Protein AF-A0AAD9KBI6-F1 (afdb_monomer_lite)

InterPro domains:
  IPR056564 KY-like, immunoglobulin-like domain [PF23265] (4-82)

Foldseek 3Di:
DFFDKQKDKAKDDPVDDRVVQVLQWAWEDDPPDIDIHGDDQAQAKMKMWMFIDTHDDPDDTHTDDMDIDGHHDHRHCDDGHDDDPSRYFADPPVVCVVQVKAWDPDNDRDDDDPDPDDDTDIDGD

Organism: NCBI:txid53620

Radius of gyration: 16.83 Å; chains: 1; bounding box: 44×27×44 Å

Structure (mmCIF, N/CA/C/O backbone):
data_AF-A0AAD9KBI6-F1
#
_entry.id   AF-A0AAD9KBI6-F1
#
loop_
_atom_site.group_PDB
_atom_site.id
_atom_site.type_symbol
_atom_site.label_atom_id
_atom_site.label_alt_id
_atom_site.label_comp_id
_atom_site.label_asym_id
_atom_site.label_entity_id
_atom_site.label_seq_id
_atom_site.pdbx_PDB_ins_code
_atom_site.Cartn_x
_atom_site.Cartn_y
_atom_site.Cartn_z
_atom_site.occupancy
_atom_site.B_iso_or_equiv
_atom_site.auth_seq_id
_atom_site.auth_comp_id
_atom_site.auth_asym_id
_atom_site.auth_atom_id
_atom_site.pdbx_PDB_model_num
ATOM 1 N N . MET A 1 1 ? -8.450 1.829 27.515 1.00 38.94 1 MET A N 1
ATOM 2 C CA . MET A 1 1 ? -8.419 2.846 26.450 1.00 38.94 1 MET A CA 1
ATOM 3 C C . MET A 1 1 ? -7.319 2.380 25.520 1.00 38.94 1 MET A C 1
ATOM 5 O O . MET A 1 1 ? -6.166 2.486 25.904 1.00 38.94 1 MET A O 1
ATOM 9 N N . ASN A 1 2 ? -7.663 1.672 24.442 1.00 46.72 2 ASN A N 1
ATOM 10 C CA . ASN A 1 2 ? -6.649 1.219 23.488 1.00 46.72 2 ASN A CA 1
ATOM 11 C C . ASN A 1 2 ? -6.278 2.430 22.641 1.00 46.72 2 ASN A C 1
ATOM 13 O O . ASN A 1 2 ? -7.160 3.036 22.035 1.00 46.72 2 ASN A O 1
ATOM 17 N N . GLU A 1 3 ? -5.012 2.818 22.685 1.00 57.00 3 GLU A N 1
ATOM 18 C CA . GLU A 1 3 ? -4.484 3.910 21.878 1.00 57.00 3 GLU A CA 1
ATOM 19 C C . GLU A 1 3 ? -4.588 3.527 20.394 1.00 57.00 3 GLU A C 1
ATOM 21 O O . GLU A 1 3 ? -4.342 2.381 20.013 1.00 57.00 3 GLU A O 1
ATOM 26 N N . GLU A 1 4 ? -5.037 4.458 19.550 1.00 67.00 4 GLU A N 1
ATOM 27 C CA . GLU A 1 4 ? -5.229 4.186 18.126 1.00 67.00 4 GLU A CA 1
ATOM 28 C C . GLU A 1 4 ? -3.863 4.100 17.430 1.00 67.00 4 GLU A C 1
ATOM 30 O O . GLU A 1 4 ? -3.106 5.073 17.373 1.00 67.00 4 GLU A O 1
ATOM 35 N N . LEU A 1 5 ? -3.537 2.922 16.895 1.00 72.50 5 LEU A N 1
ATOM 36 C CA . LEU A 1 5 ? -2.364 2.724 16.051 1.00 72.50 5 LEU A CA 1
ATOM 37 C C . LEU A 1 5 ? -2.605 3.420 14.707 1.00 72.50 5 LEU A C 1
ATOM 39 O O . LEU A 1 5 ? -3.472 3.010 13.935 1.00 72.50 5 LEU A O 1
ATOM 43 N N . SER A 1 6 ? -1.815 4.447 14.394 1.00 77.69 6 SER A N 1
ATOM 44 C CA . SER A 1 6 ? -1.813 5.032 13.050 1.00 77.69 6 SER A CA 1
ATOM 45 C C . SER A 1 6 ? -0.622 4.506 12.263 1.00 77.69 6 SER A C 1
ATOM 47 O O . SER A 1 6 ? 0.516 4.592 12.723 1.00 77.69 6 SER A O 1
ATOM 49 N N . CYS A 1 7 ? -0.868 4.017 11.052 1.00 82.00 7 CYS A N 1
ATOM 50 C CA . CYS A 1 7 ? 0.167 3.498 10.165 1.00 82.00 7 CYS A CA 1
ATOM 51 C C . CYS A 1 7 ? 0.140 4.201 8.809 1.00 82.00 7 CYS A C 1
ATOM 53 O O . CYS A 1 7 ? -0.907 4.649 8.351 1.00 82.00 7 CYS A O 1
ATOM 55 N N . GLY A 1 8 ? 1.301 4.271 8.162 1.00 85.12 8 GLY A N 1
ATOM 56 C CA . GLY A 1 8 ? 1.460 4.825 6.823 1.00 85.12 8 GLY A CA 1
ATOM 57 C C . GLY A 1 8 ? 2.458 4.016 6.008 1.00 85.12 8 GLY A C 1
ATOM 58 O O . GLY A 1 8 ? 3.402 3.439 6.550 1.00 85.12 8 GLY A O 1
ATOM 59 N N . VAL A 1 9 ? 2.261 3.984 4.694 1.00 88.00 9 VAL A N 1
ATOM 60 C CA . VAL A 1 9 ? 3.158 3.303 3.759 1.00 88.00 9 VAL A CA 1
ATOM 61 C C . VAL A 1 9 ? 3.658 4.277 2.702 1.00 88.00 9 VAL A C 1
ATOM 63 O O . VAL A 1 9 ? 2.912 5.111 2.201 1.00 88.00 9 VAL A O 1
ATOM 66 N N . GLN A 1 10 ? 4.933 4.161 2.343 1.00 89.31 10 GLN A N 1
ATOM 67 C CA . GLN A 1 10 ? 5.509 4.879 1.212 1.00 89.31 10 GLN A CA 1
ATOM 68 C C . GLN A 1 10 ? 6.227 3.908 0.281 1.00 89.31 10 GLN A C 1
ATOM 70 O O . GLN A 1 10 ? 7.058 3.113 0.723 1.00 89.31 10 GLN A O 1
ATOM 75 N N . LEU A 1 11 ? 5.952 4.028 -1.018 1.00 91.50 11 LEU A N 1
ATOM 76 C CA . LEU A 1 11 ? 6.704 3.363 -2.075 1.00 91.50 11 LEU A CA 1
ATOM 77 C C . LEU A 1 11 ? 7.712 4.340 -2.692 1.00 91.50 11 LEU A C 1
ATOM 79 O O . LEU A 1 11 ? 7.427 5.523 -2.876 1.00 91.50 11 LEU A O 1
ATOM 83 N N . LYS A 1 12 ? 8.906 3.843 -3.006 1.00 92.38 12 LYS A N 1
ATOM 84 C CA . LYS A 1 12 ? 9.960 4.579 -3.710 1.00 92.38 12 LYS A CA 1
ATOM 85 C C . LYS A 1 12 ? 10.439 3.784 -4.909 1.00 92.38 12 LYS A C 1
ATOM 87 O O . LYS A 1 12 ? 10.573 2.567 -4.816 1.00 92.38 12 LYS A O 1
ATOM 92 N N . TYR A 1 13 ? 10.761 4.493 -5.979 1.00 91.56 13 TYR A N 1
ATOM 93 C CA . TYR A 1 13 ? 11.410 3.981 -7.177 1.00 91.56 13 TYR A CA 1
ATOM 94 C C . TYR A 1 13 ? 12.399 5.047 -7.644 1.00 91.56 13 TYR A C 1
ATOM 96 O O . TYR A 1 13 ? 12.020 6.209 -7.738 1.00 91.56 13 TYR A O 1
ATOM 104 N N . ASN A 1 14 ? 13.664 4.688 -7.863 1.00 85.31 14 ASN A N 1
ATOM 105 C CA . ASN A 1 14 ? 14.728 5.690 -8.031 1.00 85.31 14 ASN A CA 1
ATOM 106 C C . ASN A 1 14 ? 14.497 6.624 -9.224 1.00 85.31 14 ASN A C 1
ATOM 108 O O . ASN A 1 14 ? 14.810 7.807 -9.134 1.00 85.31 14 ASN A O 1
ATOM 112 N N . ASP A 1 15 ? 13.916 6.100 -10.302 1.00 84.81 15 ASP A N 1
ATOM 113 C CA . ASP A 1 15 ? 13.749 6.842 -11.552 1.00 84.81 15 ASP A CA 1
ATOM 114 C C . ASP A 1 15 ? 12.373 7.522 -11.663 1.00 84.81 15 ASP A C 1
ATOM 116 O O . ASP A 1 15 ? 12.034 8.034 -12.727 1.00 84.81 15 ASP A O 1
ATOM 120 N N . LYS A 1 16 ? 11.564 7.518 -10.589 1.00 85.06 16 LYS A N 1
ATOM 121 C CA . LYS A 1 16 ? 10.235 8.146 -10.566 1.00 85.06 16 LYS A CA 1
ATOM 122 C C . LYS A 1 16 ? 10.025 9.030 -9.336 1.00 85.06 16 LYS A C 1
ATOM 124 O O . LYS A 1 16 ? 10.391 8.644 -8.222 1.00 85.06 16 LYS A O 1
ATOM 129 N N . PRO A 1 17 ? 9.402 10.208 -9.497 1.00 87.31 17 PRO A N 1
ATOM 130 C CA . PRO A 1 17 ? 8.997 11.025 -8.365 1.00 87.31 17 PRO A CA 1
ATOM 131 C C . PRO A 1 17 ? 7.890 10.330 -7.558 1.00 87.31 17 PRO A C 1
ATOM 133 O O . PRO A 1 17 ? 7.145 9.499 -8.069 1.00 87.31 17 PRO A O 1
ATOM 136 N N . ASN A 1 18 ? 7.744 10.701 -6.281 1.00 84.75 18 ASN A N 1
ATOM 137 C CA . ASN A 1 18 ? 6.761 10.056 -5.397 1.00 84.75 18 ASN A CA 1
ATOM 138 C C . ASN A 1 18 ? 5.317 10.228 -5.880 1.00 84.75 18 ASN A C 1
ATOM 140 O O . ASN A 1 18 ? 4.519 9.329 -5.659 1.00 84.75 18 ASN A O 1
ATOM 144 N N . CYS A 1 19 ? 4.996 11.355 -6.524 1.00 82.94 19 CYS A N 1
ATOM 145 C CA . CYS A 1 19 ? 3.654 11.624 -7.040 1.00 82.94 19 CYS A CA 1
ATOM 146 C C . CYS A 1 19 ? 3.233 10.621 -8.124 1.00 82.94 19 CYS A C 1
ATOM 148 O O . CYS A 1 19 ? 2.063 10.279 -8.222 1.00 82.94 19 CYS A O 1
ATOM 150 N N . GLU A 1 20 ? 4.183 10.078 -8.893 1.00 84.62 20 GLU A N 1
ATOM 151 C CA . GLU A 1 20 ? 3.916 9.006 -9.861 1.00 84.62 20 GLU A CA 1
ATOM 152 C C . GLU A 1 20 ? 3.730 7.633 -9.201 1.00 84.62 20 GLU A C 1
ATOM 154 O O . GLU A 1 20 ? 3.327 6.683 -9.864 1.00 84.62 20 GLU A O 1
ATOM 159 N N . LEU A 1 21 ? 4.037 7.509 -7.907 1.00 85.00 21 LEU A N 1
ATOM 160 C CA . LEU A 1 21 ? 3.862 6.286 -7.121 1.00 85.00 21 LEU A CA 1
ATOM 161 C C . LEU A 1 21 ? 2.654 6.373 -6.175 1.00 85.00 21 LEU A C 1
ATOM 163 O O . LEU A 1 21 ? 2.379 5.421 -5.439 1.00 85.00 21 LEU A O 1
ATOM 167 N N . GLU A 1 22 ? 1.921 7.487 -6.184 1.00 82.44 22 GLU A N 1
ATOM 168 C CA . GLU A 1 22 ? 0.670 7.618 -5.441 1.00 82.44 22 GLU A CA 1
ATOM 169 C C . GLU A 1 22 ? -0.358 6.604 -5.966 1.00 82.44 22 GLU A C 1
ATOM 171 O O . GLU A 1 22 ? -0.531 6.415 -7.170 1.00 82.44 22 GLU A O 1
ATOM 176 N N . GLY A 1 23 ? -1.004 5.878 -5.051 1.00 83.50 23 GLY A N 1
ATOM 177 C CA . GLY A 1 23 ? -1.929 4.798 -5.406 1.00 83.50 23 GLY A CA 1
ATOM 178 C C . GLY A 1 23 ? -1.261 3.509 -5.907 1.00 83.50 23 GLY A C 1
ATOM 179 O O . GLY A 1 23 ? -1.965 2.593 -6.329 1.00 83.50 23 GLY A O 1
ATOM 180 N N . HIS A 1 24 ? 0.071 3.383 -5.850 1.00 87.19 2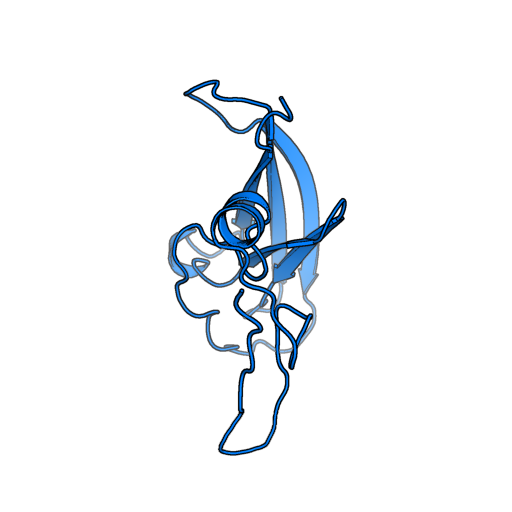4 HIS A N 1
ATOM 181 C CA . HIS A 1 24 ? 0.764 2.113 -6.120 1.00 87.19 24 HIS A CA 1
ATOM 182 C C . HIS A 1 24 ? 0.936 1.237 -4.881 1.00 87.19 24 HIS A C 1
ATOM 184 O O . HIS A 1 24 ? 1.245 0.054 -5.015 1.00 87.19 24 HIS A O 1
ATOM 190 N N . ALA A 1 25 ? 0.751 1.793 -3.688 1.00 88.94 25 ALA A N 1
ATOM 191 C CA . ALA A 1 25 ? 0.773 1.063 -2.433 1.00 88.94 25 ALA A CA 1
ATOM 192 C C . ALA A 1 25 ? -0.531 1.303 -1.684 1.00 88.94 25 ALA A C 1
ATOM 194 O O . ALA A 1 25 ? -1.073 2.404 -1.712 1.00 88.94 25 ALA A O 1
ATOM 195 N N . LEU A 1 26 ? -1.008 0.264 -1.018 1.00 87.38 26 LEU A N 1
ATOM 196 C CA . LEU A 1 26 ? -2.218 0.306 -0.229 1.00 87.38 26 LEU A CA 1
ATOM 197 C C . LEU A 1 26 ? -1.997 -0.450 1.078 1.00 87.38 26 LEU A C 1
ATOM 199 O O . LEU A 1 26 ? -1.432 -1.547 1.071 1.00 87.38 26 LEU A O 1
ATOM 203 N N . LEU A 1 27 ? -2.430 0.154 2.181 1.00 85.69 27 LEU A N 1
ATOM 204 C CA . LEU A 1 27 ? -2.313 -0.396 3.520 1.00 85.69 27 LEU A CA 1
ATOM 205 C C . LEU A 1 27 ? -3.680 -0.880 4.022 1.00 85.69 27 LEU A C 1
ATOM 207 O O . LEU A 1 27 ? -4.697 -0.212 3.855 1.00 85.69 27 LEU A O 1
ATOM 211 N N . ARG A 1 28 ? -3.692 -2.038 4.677 1.00 82.38 28 ARG A N 1
ATOM 212 C CA . ARG A 1 28 ? -4.842 -2.598 5.389 1.00 82.38 28 ARG A CA 1
ATOM 213 C C . ARG A 1 28 ? -4.405 -2.974 6.799 1.00 82.38 28 ARG A C 1
ATOM 215 O O . ARG A 1 28 ? -3.311 -3.508 6.988 1.00 82.38 28 ARG A O 1
ATOM 222 N N . ILE A 1 29 ? -5.277 -2.721 7.767 1.00 77.31 29 ILE A N 1
ATOM 223 C CA . ILE A 1 29 ? -5.174 -3.263 9.122 1.00 77.31 29 ILE A CA 1
ATOM 224 C C . ILE A 1 29 ? -6.261 -4.326 9.263 1.00 77.31 29 ILE A C 1
ATOM 226 O O . ILE A 1 29 ? -7.436 -4.038 9.042 1.00 77.31 29 ILE A O 1
ATOM 230 N N . ASP A 1 30 ? -5.871 -5.548 9.610 1.00 73.88 30 ASP A N 1
ATOM 231 C CA . ASP A 1 30 ? -6.793 -6.649 9.877 1.00 73.88 30 ASP A CA 1
ATOM 232 C C . ASP A 1 30 ? -6.505 -7.266 11.244 1.00 73.88 30 ASP A C 1
ATOM 234 O O . ASP A 1 30 ? -5.570 -8.047 11.417 1.00 73.88 30 ASP A O 1
ATOM 238 N N . GLY A 1 31 ? -7.276 -6.857 12.251 1.00 73.12 31 GLY A N 1
ATOM 239 C CA . GLY A 1 31 ? -7.040 -7.244 13.637 1.00 73.12 31 GLY A CA 1
ATOM 240 C C . GLY A 1 31 ? -5.645 -6.816 14.094 1.00 73.12 31 GLY A C 1
ATOM 241 O O . GLY A 1 31 ? -5.396 -5.633 14.309 1.00 73.12 31 GLY A O 1
ATOM 242 N N . THR A 1 32 ? -4.743 -7.787 14.245 1.00 75.00 32 THR A N 1
ATOM 243 C CA . THR A 1 32 ? -3.346 -7.582 14.661 1.00 75.00 32 THR A CA 1
ATOM 244 C C . THR A 1 32 ? -2.349 -7.546 13.500 1.00 75.00 32 THR A C 1
ATOM 246 O O . THR A 1 32 ? -1.150 -7.415 13.738 1.00 75.00 32 THR A O 1
ATOM 249 N N . GLU A 1 33 ? -2.804 -7.694 12.256 1.00 80.25 33 GLU A N 1
ATOM 250 C CA . GLU A 1 33 ? -1.940 -7.757 11.077 1.00 80.25 33 GLU A CA 1
ATOM 251 C C . GLU A 1 33 ? -1.995 -6.463 10.256 1.00 80.25 33 GLU A C 1
ATOM 253 O O . GLU A 1 33 ? -3.058 -5.898 9.998 1.00 80.25 33 GLU A O 1
ATOM 258 N N . LEU A 1 34 ? -0.823 -6.004 9.807 1.00 83.94 34 LEU A N 1
ATOM 259 C CA . LEU A 1 34 ? -0.672 -4.943 8.812 1.00 83.94 34 LEU A CA 1
ATOM 260 C C . LEU A 1 34 ? -0.361 -5.586 7.463 1.00 83.94 34 LEU A C 1
ATOM 262 O O . LEU A 1 34 ? 0.680 -6.221 7.293 1.00 83.94 34 LEU A O 1
ATOM 266 N N . ILE A 1 35 ? -1.245 -5.393 6.490 1.00 86.56 35 ILE A N 1
ATOM 267 C CA . ILE A 1 35 ? -1.113 -5.949 5.145 1.00 86.56 35 ILE A CA 1
ATOM 268 C C . ILE A 1 35 ? -0.852 -4.800 4.173 1.00 86.56 35 ILE A C 1
ATOM 270 O O . ILE A 1 35 ? -1.653 -3.877 4.050 1.00 86.56 35 ILE A O 1
ATOM 274 N N . ILE A 1 36 ? 0.272 -4.862 3.459 1.00 88.56 36 ILE A N 1
ATOM 275 C CA . ILE A 1 36 ? 0.632 -3.888 2.423 1.00 88.56 36 ILE A CA 1
ATOM 276 C C . ILE A 1 36 ? 0.532 -4.563 1.062 1.00 88.56 36 ILE A C 1
ATOM 278 O O . ILE A 1 36 ? 1.191 -5.571 0.805 1.00 88.56 36 ILE A O 1
ATOM 282 N N . ARG A 1 37 ? -0.241 -3.971 0.155 1.00 88.50 37 ARG A N 1
ATOM 283 C CA . ARG A 1 37 ? -0.313 -4.389 -1.246 1.00 88.50 37 ARG A CA 1
ATOM 284 C C . ARG A 1 37 ? 0.350 -3.354 -2.126 1.00 88.50 37 ARG A C 1
ATOM 286 O O . ARG A 1 37 ? 0.084 -2.166 -1.997 1.00 88.50 37 ARG A O 1
ATOM 293 N N . VAL A 1 38 ? 1.192 -3.819 -3.044 1.00 89.81 38 VAL A N 1
ATOM 294 C CA . VAL A 1 38 ? 1.906 -2.954 -3.986 1.00 89.81 38 VAL A CA 1
ATOM 295 C C . VAL A 1 38 ? 1.689 -3.386 -5.428 1.00 89.81 38 VAL A C 1
ATOM 297 O O . VAL A 1 38 ? 1.671 -4.576 -5.738 1.00 89.81 38 VAL A O 1
ATOM 300 N N . ARG A 1 39 ? 1.539 -2.404 -6.315 1.00 90.25 39 ARG A N 1
ATOM 301 C CA . ARG A 1 39 ? 1.480 -2.560 -7.769 1.00 90.25 39 ARG A CA 1
ATOM 302 C C . ARG A 1 39 ? 2.764 -2.000 -8.370 1.00 90.25 39 ARG A C 1
ATOM 304 O O . ARG A 1 39 ? 3.002 -0.796 -8.338 1.00 90.25 39 ARG A O 1
ATOM 311 N N . LEU A 1 40 ? 3.599 -2.886 -8.904 1.00 90.38 40 LEU A N 1
ATOM 312 C CA . LEU A 1 40 ? 4.909 -2.545 -9.462 1.00 90.38 40 LEU A CA 1
ATOM 313 C C . LEU A 1 40 ? 4.771 -2.428 -10.978 1.00 90.38 40 LEU A C 1
ATOM 315 O O . LEU A 1 40 ? 4.559 -3.436 -11.647 1.00 90.38 40 LEU A O 1
ATOM 319 N N . ALA A 1 41 ? 4.819 -1.203 -11.496 1.00 85.94 41 ALA A N 1
ATOM 320 C CA . ALA A 1 41 ? 4.594 -0.971 -12.917 1.00 85.94 41 ALA A CA 1
ATOM 321 C C . ALA A 1 41 ? 5.817 -1.338 -13.769 1.00 85.94 41 ALA A C 1
ATOM 323 O O . ALA A 1 41 ? 5.722 -2.014 -14.789 1.00 85.94 41 ALA A O 1
ATOM 324 N N . ASP A 1 42 ? 7.002 -0.944 -13.327 1.00 87.88 42 ASP A N 1
ATOM 325 C CA . ASP A 1 42 ? 8.220 -1.075 -14.111 1.00 87.88 42 ASP A CA 1
ATOM 326 C C . ASP A 1 42 ? 9.106 -2.192 -13.578 1.00 87.88 42 ASP A C 1
ATOM 328 O O . ASP A 1 42 ? 9.083 -2.584 -12.408 1.00 87.88 42 ASP A O 1
ATOM 332 N N . ARG A 1 43 ? 9.952 -2.716 -14.458 1.00 90.69 43 ARG A N 1
ATOM 333 C CA . ARG A 1 43 ? 11.085 -3.534 -14.039 1.00 90.69 43 ARG A CA 1
ATOM 334 C C . ARG A 1 43 ? 12.086 -2.649 -13.304 1.00 90.69 43 ARG A C 1
ATOM 336 O O . ARG A 1 43 ? 12.521 -1.646 -13.852 1.00 90.69 43 ARG A O 1
ATOM 343 N N . GLY A 1 44 ? 12.535 -3.079 -12.131 1.00 91.31 44 GLY A N 1
ATOM 344 C CA . GLY A 1 44 ? 13.570 -2.365 -11.394 1.00 91.31 44 GLY A CA 1
ATOM 345 C C . GLY A 1 44 ? 13.524 -2.623 -9.896 1.00 91.31 44 GLY A C 1
ATOM 346 O O . GLY A 1 44 ? 13.120 -3.696 -9.443 1.00 91.31 44 GLY A O 1
ATOM 347 N N . GLN A 1 45 ? 13.996 -1.645 -9.125 1.00 93.56 45 GLN A N 1
ATOM 348 C CA . GLN A 1 45 ? 14.088 -1.736 -7.672 1.00 93.56 45 GLN A CA 1
ATOM 349 C C . GLN A 1 45 ? 13.143 -0.746 -7.005 1.00 93.56 45 GLN A C 1
ATOM 351 O O . GLN A 1 45 ? 13.220 0.454 -7.255 1.00 93.56 45 GLN A O 1
ATOM 356 N N . TYR A 1 46 ? 12.299 -1.258 -6.118 1.00 94.44 46 TYR A N 1
ATOM 357 C CA . TYR A 1 46 ? 11.398 -0.457 -5.302 1.00 94.44 46 TYR A CA 1
ATOM 358 C C . TYR A 1 46 ? 11.783 -0.567 -3.834 1.00 94.44 46 TYR A C 1
ATOM 360 O O . TYR A 1 46 ? 12.246 -1.619 -3.398 1.00 94.44 46 TYR A O 1
ATOM 368 N N . ALA A 1 47 ? 11.540 0.481 -3.054 1.00 94.69 47 ALA A N 1
ATOM 369 C CA . ALA A 1 47 ? 11.611 0.401 -1.600 1.00 94.69 47 ALA A CA 1
ATOM 370 C C . ALA A 1 47 ? 10.240 0.680 -0.979 1.00 94.69 47 ALA A C 1
ATOM 372 O O . ALA A 1 47 ? 9.636 1.714 -1.262 1.00 94.69 47 ALA A O 1
ATOM 373 N N . ILE A 1 48 ? 9.770 -0.230 -0.125 1.00 93.94 48 ILE A N 1
ATOM 374 C CA . ILE A 1 48 ? 8.627 -0.000 0.764 1.00 93.94 48 ILE A CA 1
ATOM 375 C C . ILE A 1 48 ? 9.161 0.521 2.088 1.00 93.94 48 ILE A C 1
ATOM 377 O O . ILE A 1 48 ? 10.121 -0.033 2.625 1.00 93.94 48 ILE A O 1
ATOM 381 N N . LYS A 1 49 ? 8.506 1.546 2.625 1.00 92.94 49 LYS A N 1
ATOM 382 C CA . LYS A 1 49 ? 8.742 2.070 3.968 1.00 92.94 49 LYS A CA 1
ATOM 383 C C . LYS A 1 49 ? 7.436 2.028 4.749 1.00 92.94 49 LYS A C 1
ATOM 385 O O . LYS A 1 49 ? 6.462 2.649 4.323 1.00 92.94 49 LYS A O 1
ATOM 390 N N . LEU A 1 50 ? 7.423 1.294 5.856 1.00 91.12 50 LEU A N 1
ATOM 391 C CA . LEU A 1 50 ? 6.314 1.271 6.804 1.00 91.12 50 LEU A CA 1
ATOM 392 C C . LEU A 1 50 ? 6.619 2.239 7.938 1.00 91.12 50 LEU A C 1
ATOM 394 O O . LEU A 1 50 ? 7.713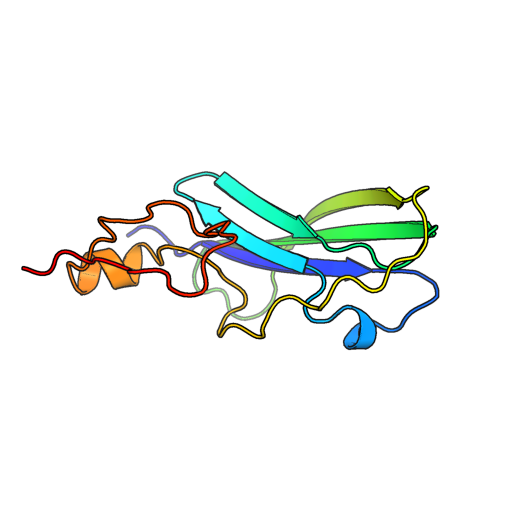 2.227 8.512 1.00 91.12 50 LEU A O 1
ATOM 398 N N . TYR A 1 51 ? 5.625 3.044 8.270 1.00 89.88 51 TYR A N 1
ATOM 399 C CA . TYR A 1 51 ? 5.667 3.954 9.391 1.00 89.88 51 TYR A CA 1
ATOM 400 C C . TYR A 1 51 ? 4.498 3.683 10.333 1.00 89.88 51 TYR A C 1
ATOM 402 O O . TYR A 1 51 ? 3.408 3.348 9.870 1.00 89.88 51 TYR A O 1
ATOM 410 N N . ALA A 1 52 ? 4.706 3.844 11.636 1.00 88.00 52 ALA A N 1
ATOM 411 C CA . ALA A 1 52 ? 3.650 3.716 12.632 1.00 88.00 52 ALA A CA 1
ATOM 412 C C . ALA A 1 52 ? 3.841 4.706 13.782 1.00 88.00 52 ALA A C 1
ATOM 414 O O . ALA A 1 52 ? 4.946 5.190 14.023 1.00 88.00 52 ALA A O 1
ATOM 415 N N . LYS A 1 53 ? 2.752 5.002 14.486 1.00 85.19 53 LYS A N 1
ATOM 416 C CA . LYS A 1 53 ? 2.758 5.679 15.783 1.00 85.19 53 LYS A CA 1
ATOM 417 C C . LYS A 1 53 ? 1.666 5.097 16.669 1.00 85.19 53 LYS A C 1
ATOM 419 O O . LYS A 1 53 ? 0.619 4.685 16.167 1.00 85.19 53 LYS A O 1
ATOM 424 N N . GLU A 1 54 ? 1.903 5.151 17.967 1.00 78.06 54 GLU A N 1
ATOM 425 C CA . GLU A 1 54 ? 0.912 4.854 18.993 1.00 78.06 54 GLU A CA 1
ATOM 426 C C . GLU A 1 54 ? 0.455 6.171 19.644 1.00 78.06 54 GLU A C 1
ATOM 428 O O . GLU A 1 54 ? 1.273 7.054 19.924 1.00 78.06 54 GLU A O 1
ATOM 433 N N . GLY A 1 55 ? -0.859 6.333 19.814 1.00 72.69 55 GLY A N 1
ATOM 434 C CA . GLY A 1 55 ? -1.457 7.475 20.506 1.00 72.69 55 GLY A CA 1
ATOM 435 C C . GLY A 1 55 ? -1.545 8.787 19.708 1.00 72.69 55 GLY A C 1
ATOM 436 O O . GLY A 1 55 ? -1.205 8.894 18.525 1.00 72.69 55 GLY A O 1
ATOM 437 N N . GLU A 1 56 ? -2.030 9.832 20.385 1.00 62.12 56 GLU A N 1
ATOM 438 C CA . GLU A 1 56 ? -2.350 11.140 19.790 1.00 62.12 56 GLU A CA 1
ATOM 439 C C . GLU A 1 56 ? -1.137 12.058 19.581 1.00 62.12 56 GLU A C 1
ATOM 441 O O . GLU A 1 56 ? -1.312 13.252 19.361 1.00 62.12 56 GLU A O 1
ATOM 446 N N . ASN A 1 57 ? 0.101 11.553 19.632 1.00 57.25 57 ASN A N 1
ATOM 447 C CA . ASN A 1 57 ? 1.269 12.427 19.550 1.00 57.25 57 ASN A CA 1
ATOM 448 C C . ASN A 1 57 ? 1.313 13.124 18.168 1.00 57.25 57 ASN A C 1
ATOM 450 O O . ASN A 1 57 ? 1.466 12.455 17.132 1.00 57.25 57 ASN A O 1
ATOM 454 N N . PRO A 1 58 ? 1.129 14.456 18.103 1.00 54.62 58 PRO A N 1
ATOM 455 C CA . PRO A 1 58 ? 1.032 15.160 16.840 1.00 54.62 58 PRO A CA 1
ATOM 456 C C . PRO A 1 58 ? 2.448 15.495 16.374 1.00 54.62 58 PRO A C 1
ATOM 458 O O . PRO A 1 58 ? 3.077 16.419 16.881 1.00 54.62 58 PRO A O 1
ATOM 461 N N . GLY A 1 59 ? 2.978 14.753 15.398 1.00 59.38 59 GLY A N 1
ATOM 462 C CA . GLY A 1 59 ? 4.153 15.262 14.687 1.00 59.38 59 GLY A CA 1
ATOM 463 C C . GLY A 1 59 ? 4.903 14.311 13.768 1.00 59.38 59 GLY A C 1
ATOM 464 O O . GLY A 1 59 ? 5.429 14.773 12.757 1.00 59.38 59 GLY A O 1
ATOM 465 N N . ARG A 1 60 ? 4.987 13.007 14.063 1.00 69.06 60 ARG A N 1
ATOM 466 C CA . ARG A 1 60 ? 5.777 12.099 13.216 1.00 69.06 60 ARG A CA 1
ATOM 467 C C . ARG A 1 60 ? 5.378 10.638 13.378 1.00 69.06 60 ARG A C 1
ATOM 469 O O . ARG A 1 60 ? 5.219 10.174 14.498 1.00 69.06 60 ARG A O 1
ATOM 476 N N . LEU A 1 61 ? 5.252 9.927 12.258 1.00 80.31 61 LEU A N 1
ATOM 477 C CA . LEU A 1 61 ? 5.255 8.465 12.258 1.00 80.31 61 LEU A CA 1
ATOM 478 C C . LEU A 1 61 ? 6.711 7.984 12.323 1.00 80.31 61 LEU A C 1
ATOM 480 O O . LEU A 1 61 ? 7.560 8.489 11.578 1.00 80.31 61 LEU A O 1
ATOM 484 N N . ASP A 1 62 ? 7.002 7.011 13.179 1.00 87.31 62 ASP A N 1
ATOM 485 C CA . ASP A 1 62 ? 8.324 6.399 13.257 1.00 87.31 62 ASP A CA 1
ATOM 486 C C . ASP A 1 62 ? 8.495 5.352 12.162 1.00 87.31 62 ASP A C 1
ATOM 488 O O . ASP A 1 62 ? 7.554 4.652 11.792 1.00 87.31 62 ASP A O 1
ATOM 492 N N . ASN A 1 63 ? 9.702 5.262 11.599 1.00 89.75 63 ASN A N 1
ATOM 493 C CA . ASN A 1 63 ? 10.010 4.246 10.599 1.00 89.75 63 ASN A CA 1
ATOM 494 C C . ASN A 1 63 ? 10.115 2.882 11.285 1.00 89.75 63 ASN A C 1
ATOM 496 O O . ASN A 1 63 ? 11.028 2.655 12.073 1.00 89.75 63 ASN A O 1
ATOM 500 N N . VAL A 1 64 ? 9.183 1.990 10.965 1.00 91.25 64 VAL A N 1
ATOM 501 C CA . VAL A 1 64 ? 9.093 0.658 11.570 1.00 91.25 64 VAL A CA 1
ATOM 502 C C . VAL A 1 64 ? 9.977 -0.323 10.818 1.00 91.25 64 VAL A C 1
ATOM 504 O O . VAL A 1 64 ? 10.766 -1.051 11.415 1.00 91.25 64 VAL A O 1
ATOM 507 N N . CYS A 1 65 ? 9.849 -0.360 9.492 1.00 91.94 65 CYS A N 1
ATOM 508 C CA . CYS A 1 65 ? 10.627 -1.262 8.656 1.00 91.94 65 CYS A CA 1
ATOM 509 C C . CYS A 1 65 ? 10.715 -0.765 7.212 1.00 91.94 65 CYS A C 1
ATOM 511 O O . CYS A 1 65 ? 9.874 0.002 6.735 1.00 91.94 65 CYS A O 1
ATOM 513 N N . ASN A 1 66 ? 11.750 -1.230 6.509 1.00 94.12 66 ASN A N 1
ATOM 514 C CA . ASN A 1 66 ? 11.956 -0.956 5.093 1.00 94.12 66 ASN A CA 1
ATOM 515 C C . ASN A 1 66 ? 12.262 -2.259 4.351 1.00 94.12 66 ASN A C 1
ATOM 517 O O . ASN A 1 66 ? 13.087 -3.050 4.808 1.00 94.12 66 ASN A O 1
ATOM 521 N N . TYR A 1 67 ? 11.654 -2.445 3.184 1.00 94.94 67 TYR A N 1
ATOM 522 C CA . TYR A 1 67 ? 11.899 -3.592 2.311 1.00 94.94 67 TYR A CA 1
ATOM 523 C C . TYR A 1 67 ? 12.384 -3.126 0.944 1.00 94.94 67 TYR A C 1
ATOM 525 O O . TYR A 1 67 ? 11.853 -2.162 0.396 1.00 94.94 67 TYR A O 1
ATOM 533 N N . LEU A 1 68 ? 13.359 -3.838 0.375 1.00 95.56 68 LEU A N 1
ATOM 534 C CA . LEU A 1 68 ? 13.785 -3.669 -1.013 1.00 95.56 68 LEU A CA 1
ATOM 535 C C . LEU A 1 68 ? 13.131 -4.751 -1.873 1.00 95.56 68 LEU A C 1
ATOM 537 O O . LEU A 1 68 ? 13.347 -5.942 -1.654 1.00 95.56 68 LEU A O 1
ATOM 541 N N . ILE A 1 69 ? 12.385 -4.337 -2.888 1.00 94.31 69 ILE A N 1
ATOM 542 C CA . ILE A 1 69 ? 11.770 -5.223 -3.869 1.00 94.31 69 ILE A CA 1
ATOM 543 C C . ILE A 1 69 ? 12.563 -5.144 -5.166 1.00 94.31 69 ILE A C 1
ATOM 545 O O . ILE A 1 69 ? 12.833 -4.059 -5.678 1.00 94.31 69 ILE A O 1
ATOM 549 N N . ARG A 1 70 ? 12.901 -6.304 -5.730 1.00 94.19 70 ARG A N 1
ATOM 550 C CA . ARG A 1 70 ? 13.507 -6.423 -7.060 1.00 94.19 70 ARG A CA 1
ATOM 551 C C . ARG A 1 70 ? 12.470 -6.997 -8.018 1.00 94.19 70 ARG A C 1
ATOM 553 O O . ARG A 1 70 ? 12.237 -8.202 -8.026 1.00 94.19 70 ARG A O 1
ATOM 560 N N . HIS A 1 71 ? 11.840 -6.134 -8.805 1.00 92.50 71 HIS A N 1
ATOM 561 C CA . HIS A 1 71 ? 10.866 -6.533 -9.812 1.00 92.50 71 HIS A CA 1
ATOM 562 C C . HIS A 1 71 ? 11.582 -6.856 -11.128 1.00 92.50 71 HIS A C 1
ATOM 564 O O . HIS A 1 71 ? 12.185 -5.979 -11.746 1.00 92.50 71 HIS A O 1
ATOM 570 N N . ALA A 1 72 ? 11.536 -8.124 -11.539 1.00 91.25 72 ALA A N 1
ATOM 571 C CA . ALA A 1 72 ? 12.141 -8.617 -12.781 1.00 91.25 72 ALA A CA 1
ATOM 572 C C . ALA A 1 72 ? 11.111 -8.932 -13.884 1.00 91.25 72 ALA A C 1
ATOM 574 O O . ALA A 1 72 ? 11.504 -9.356 -14.970 1.00 91.25 72 ALA A O 1
ATOM 575 N N . GLY A 1 73 ? 9.817 -8.750 -13.602 1.00 84.81 73 GLY A N 1
ATOM 576 C CA . GLY A 1 73 ? 8.731 -8.998 -14.546 1.00 84.81 73 GLY A CA 1
ATOM 577 C C . GLY A 1 73 ? 8.677 -7.974 -15.685 1.00 84.81 73 GLY A C 1
ATOM 578 O O . GLY A 1 73 ? 9.420 -6.985 -15.670 1.00 84.81 73 GLY A O 1
ATOM 579 N N . PRO A 1 74 ? 7.807 -8.202 -16.685 1.00 81.31 74 PRO A N 1
ATOM 580 C CA . PRO A 1 74 ? 7.575 -7.226 -17.741 1.00 81.31 74 PRO A CA 1
ATOM 581 C C . PRO A 1 74 ? 7.061 -5.917 -17.139 1.00 81.31 74 PRO A C 1
ATOM 583 O O . PRO A 1 74 ? 6.305 -5.934 -16.167 1.00 81.31 74 PRO A O 1
ATOM 586 N N . ALA A 1 75 ? 7.460 -4.791 -17.732 1.00 75.69 75 ALA A N 1
ATOM 587 C CA . ALA A 1 75 ? 6.824 -3.526 -17.414 1.00 75.69 75 ALA A CA 1
ATOM 588 C C . ALA A 1 75 ? 5.363 -3.606 -17.875 1.00 75.69 75 ALA A C 1
ATOM 590 O O . ALA A 1 75 ? 5.082 -3.825 -19.054 1.00 75.69 75 ALA A O 1
ATOM 591 N N . ALA A 1 76 ? 4.447 -3.479 -16.931 1.00 74.19 76 ALA A N 1
ATOM 592 C CA . ALA A 1 76 ? 3.022 -3.374 -17.173 1.00 74.19 76 ALA A CA 1
ATOM 593 C C . ALA A 1 76 ? 2.564 -2.098 -16.483 1.00 74.19 76 ALA A C 1
ATOM 595 O O . ALA A 1 76 ? 3.111 -1.731 -15.457 1.00 74.19 76 ALA A O 1
ATOM 596 N N . VAL A 1 77 ? 1.556 -1.407 -16.998 1.00 67.56 77 VAL A N 1
ATOM 597 C CA . VAL A 1 77 ? 0.926 -0.325 -16.234 1.00 67.56 77 VAL A CA 1
ATOM 598 C C . VAL A 1 77 ? -0.278 -0.952 -15.539 1.00 67.56 77 VAL A C 1
ATOM 600 O O . VAL A 1 77 ? -1.374 -0.908 -16.102 1.00 67.56 77 VAL A O 1
ATOM 603 N N . PRO A 1 78 ? -0.119 -1.637 -14.382 1.00 68.69 78 PRO A N 1
ATOM 604 C CA . PRO A 1 78 ? -1.289 -2.000 -13.613 1.00 68.69 78 PRO A CA 1
ATOM 605 C C . PRO A 1 78 ? -2.009 -0.688 -13.285 1.00 68.69 78 PRO A C 1
ATOM 607 O O . PRO A 1 78 ? -1.341 0.297 -12.960 1.00 68.69 78 PRO A O 1
ATOM 610 N N . PRO A 1 79 ? -3.346 -0.639 -13.386 1.00 75.00 79 PRO A N 1
ATOM 611 C CA . PRO A 1 79 ? -4.070 0.556 -12.984 1.00 75.00 79 PRO A CA 1
ATOM 612 C C . PRO A 1 79 ? -3.697 0.903 -11.540 1.00 75.00 79 PRO A C 1
ATOM 614 O O . PRO A 1 79 ? -3.391 0.007 -10.748 1.00 75.00 79 PRO A O 1
ATOM 617 N N . ASN A 1 80 ? -3.733 2.177 -11.169 1.00 81.38 80 ASN A N 1
ATOM 618 C CA . ASN A 1 80 ? -3.519 2.560 -9.775 1.00 81.38 80 ASN A CA 1
ATOM 619 C C . ASN A 1 80 ? -4.639 1.971 -8.908 1.00 81.38 80 ASN A C 1
ATOM 621 O O . ASN A 1 80 ? -5.731 1.648 -9.395 1.00 81.38 80 ASN A O 1
ATOM 625 N N . PHE A 1 81 ? -4.372 1.772 -7.620 1.00 84.38 81 PHE A N 1
ATOM 626 C CA . PHE A 1 81 ? -5.472 1.605 -6.680 1.00 84.38 81 PHE A CA 1
ATOM 627 C C . PHE A 1 81 ? -6.323 2.888 -6.693 1.00 84.38 81 PHE A C 1
ATOM 629 O O . PHE A 1 81 ? -5.773 3.977 -6.884 1.00 84.38 81 PHE A O 1
ATOM 636 N N . PRO A 1 82 ? -7.655 2.781 -6.547 1.00 79.62 82 PRO A N 1
ATOM 637 C CA . PRO A 1 82 ? -8.494 3.963 -6.416 1.00 79.62 82 PRO A CA 1
ATOM 638 C C . PRO A 1 82 ? -8.057 4.770 -5.192 1.00 79.62 82 PRO A C 1
ATOM 640 O O . PRO A 1 82 ? -7.637 4.198 -4.186 1.00 79.62 82 PRO A O 1
ATOM 643 N N . THR A 1 83 ? -8.176 6.093 -5.268 1.00 76.38 83 THR A N 1
ATOM 644 C CA . THR A 1 83 ? -7.973 6.954 -4.102 1.00 76.38 83 THR A CA 1
ATOM 645 C C . THR A 1 83 ? -9.046 6.639 -3.067 1.00 76.38 83 THR A C 1
ATOM 647 O O . THR A 1 83 ? -10.240 6.696 -3.366 1.00 76.38 83 THR A O 1
ATOM 650 N N . ILE A 1 84 ? -8.622 6.295 -1.856 1.00 73.19 84 ILE A N 1
ATOM 651 C CA . ILE A 1 84 ? -9.502 6.000 -0.726 1.00 73.19 84 ILE A CA 1
ATOM 652 C C . ILE A 1 84 ? -9.144 6.992 0.376 1.00 73.19 84 ILE A C 1
ATOM 654 O O . ILE A 1 84 ? -7.969 7.268 0.607 1.00 73.19 84 ILE A O 1
ATOM 658 N N . HIS A 1 85 ? -10.149 7.558 1.040 1.00 63.22 85 HIS A N 1
ATOM 659 C CA . HIS A 1 85 ? -9.902 8.438 2.178 1.00 63.22 85 HIS A CA 1
ATOM 660 C C . HIS A 1 85 ? -9.137 7.680 3.277 1.00 63.22 85 HIS A C 1
ATOM 662 O O . HIS A 1 85 ? -9.474 6.542 3.593 1.00 63.22 85 HIS A O 1
ATOM 668 N N . ASP A 1 86 ? -8.110 8.322 3.835 1.00 63.62 86 ASP A N 1
ATOM 669 C CA . ASP A 1 86 ? -7.200 7.788 4.861 1.00 63.62 86 ASP A CA 1
ATOM 670 C C . ASP A 1 86 ? -6.318 6.594 4.432 1.00 63.62 86 ASP A C 1
ATOM 672 O O . ASP A 1 86 ? -5.706 5.964 5.293 1.00 63.62 86 ASP A O 1
ATOM 676 N N . ASP A 1 87 ? -6.227 6.277 3.131 1.00 62.81 87 ASP A N 1
ATOM 677 C CA . ASP A 1 87 ? -5.362 5.224 2.555 1.00 62.81 87 ASP A CA 1
ATOM 678 C C . ASP A 1 87 ? -5.531 3.812 3.167 1.00 62.81 87 ASP A C 1
ATOM 680 O O . ASP A 1 87 ? -4.671 2.940 2.994 1.00 62.81 87 ASP A O 1
ATOM 684 N N . GLN A 1 88 ? -6.644 3.564 3.868 1.00 65.75 88 GLN A N 1
ATOM 685 C CA . GLN A 1 88 ? -6.945 2.297 4.536 1.00 65.75 88 GLN A CA 1
ATOM 686 C C . GLN A 1 88 ? -8.103 1.565 3.855 1.00 65.75 88 GLN A C 1
ATOM 688 O O . GLN A 1 88 ? -9.196 2.112 3.698 1.00 65.75 88 GLN A O 1
ATOM 693 N N . LEU A 1 89 ? -7.885 0.295 3.500 1.00 75.88 89 LEU A N 1
ATOM 694 C CA . LEU A 1 89 ? -8.967 -0.620 3.128 1.00 75.88 89 LEU A CA 1
ATOM 695 C C . LEU A 1 89 ? -9.442 -1.455 4.317 1.00 75.88 89 LEU A C 1
ATOM 697 O O . LEU A 1 89 ? -8.675 -1.794 5.218 1.00 75.88 89 LEU A O 1
ATOM 701 N N . GLY A 1 90 ? -10.714 -1.848 4.257 1.00 70.94 90 GLY A N 1
ATOM 702 C CA . GLY A 1 90 ? -11.317 -2.794 5.189 1.00 70.94 90 GLY A CA 1
ATOM 703 C C . GLY A 1 90 ? -12.024 -2.144 6.378 1.00 70.94 90 GLY A C 1
ATOM 704 O O . GLY A 1 90 ? -12.404 -0.972 6.357 1.00 70.94 90 GLY A O 1
ATOM 705 N N . LYS A 1 91 ? -12.272 -2.957 7.410 1.00 66.94 91 LYS A N 1
ATOM 706 C CA . LYS A 1 91 ? -13.022 -2.561 8.607 1.00 66.94 91 LYS A CA 1
ATOM 707 C C . LYS A 1 91 ? -12.211 -1.541 9.412 1.00 66.94 91 LYS A C 1
ATOM 709 O O . LYS A 1 91 ? -11.160 -1.873 9.952 1.00 66.94 91 LYS A O 1
ATOM 714 N N . ARG A 1 92 ? -12.746 -0.333 9.608 1.00 71.81 92 ARG A N 1
ATOM 715 C CA . ARG A 1 92 ? -12.265 0.545 10.686 1.00 71.81 92 ARG A CA 1
ATOM 716 C C . ARG A 1 92 ? -12.909 0.079 11.981 1.00 71.81 92 ARG A C 1
ATOM 718 O O . ARG A 1 92 ? -14.074 0.388 12.218 1.00 71.81 92 ARG A O 1
ATOM 725 N N . PHE A 1 93 ? -12.173 -0.697 12.779 1.00 63.00 93 PHE A N 1
ATOM 726 C CA . PHE A 1 93 ? -12.691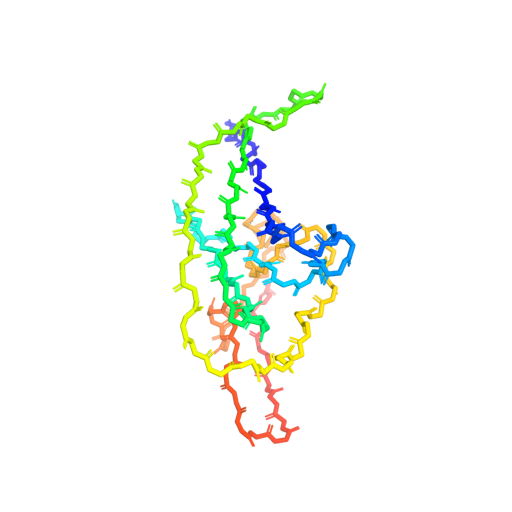 -1.343 13.992 1.00 63.00 93 PHE A CA 1
ATOM 727 C C . PHE A 1 93 ? -13.462 -0.366 14.886 1.00 63.00 93 PHE A C 1
ATOM 729 O O . PHE A 1 93 ? -14.618 -0.631 15.191 1.00 63.00 93 PHE A O 1
ATOM 736 N N . ILE A 1 94 ? -12.898 0.813 15.166 1.00 65.06 94 ILE A N 1
ATOM 737 C CA . ILE A 1 94 ? -13.543 1.839 16.002 1.00 65.06 94 ILE A CA 1
ATOM 738 C C . ILE A 1 94 ? -14.901 2.270 15.429 1.00 65.06 94 ILE A C 1
ATOM 740 O O . ILE A 1 94 ? -15.901 2.251 16.141 1.00 65.06 94 ILE A O 1
ATOM 744 N N . ASN A 1 95 ? -14.967 2.611 14.140 1.00 70.31 95 ASN A N 1
ATOM 745 C CA . ASN A 1 95 ? -16.206 3.106 13.535 1.00 70.31 95 ASN A CA 1
ATOM 746 C C . ASN A 1 95 ? -17.246 1.995 13.386 1.00 70.31 95 ASN A C 1
ATOM 748 O O . ASN A 1 95 ? -18.413 2.196 13.698 1.00 70.31 95 ASN A O 1
ATOM 752 N N . CYS A 1 96 ? -16.847 0.813 12.925 1.00 68.88 96 CYS A N 1
ATOM 753 C CA . CYS A 1 96 ? -17.779 -0.297 12.756 1.00 68.88 96 CYS A CA 1
ATOM 754 C C . CYS A 1 96 ? -18.340 -0.789 14.096 1.00 68.88 96 CYS A C 1
ATOM 756 O O . CYS A 1 96 ? -19.525 -1.110 14.162 1.00 68.88 96 CYS A O 1
ATOM 758 N N . ASP A 1 97 ? -17.525 -0.802 15.155 1.00 75.31 97 ASP A N 1
ATOM 759 C CA . ASP A 1 97 ? -17.978 -1.174 16.495 1.00 75.31 97 ASP A CA 1
ATOM 760 C C . ASP A 1 97 ? -18.856 -0.067 17.110 1.00 75.31 97 ASP A C 1
ATOM 762 O O . ASP A 1 97 ? -19.859 -0.380 17.748 1.00 75.31 97 ASP A O 1
ATOM 766 N N . HIS A 1 98 ? -18.550 1.213 16.851 1.00 79.44 98 HIS A N 1
ATOM 767 C CA . HIS A 1 98 ? -19.364 2.358 17.283 1.00 79.44 98 HIS A CA 1
ATOM 768 C C . HIS A 1 98 ? -20.738 2.416 16.598 1.00 79.44 98 HIS A C 1
ATOM 770 O O . HIS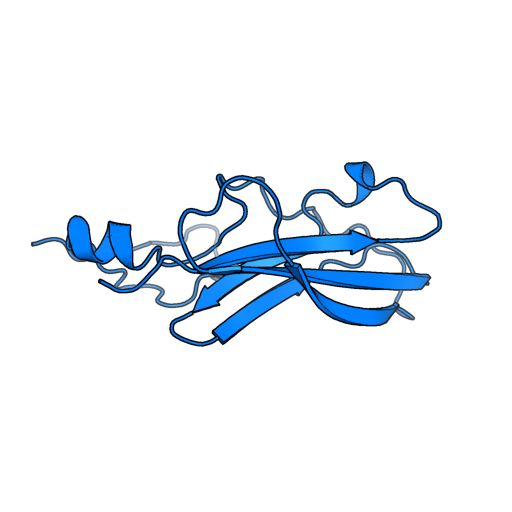 A 1 98 ? -21.741 2.689 17.250 1.00 79.44 98 HIS A O 1
ATOM 776 N N . PHE A 1 99 ? -20.799 2.153 15.289 1.00 83.56 99 PHE A N 1
ATOM 777 C CA . PHE A 1 99 ? -22.047 2.174 14.518 1.00 83.56 99 PHE A CA 1
ATOM 778 C C . PHE A 1 99 ? -22.782 0.828 14.504 1.00 83.56 99 PHE A C 1
ATOM 780 O O . PHE A 1 99 ? -23.870 0.743 13.939 1.00 83.56 99 PHE A O 1
ATOM 787 N N . HIS A 1 100 ? -22.204 -0.218 15.104 1.00 85.25 100 HIS A N 1
ATOM 788 C CA . HIS A 1 100 ? -22.742 -1.582 15.102 1.00 85.25 100 HIS A CA 1
ATOM 789 C C . HIS A 1 100 ? -23.030 -2.126 13.688 1.00 85.25 100 HIS A C 1
ATOM 791 O O . HIS A 1 100 ? -23.995 -2.859 13.471 1.00 85.25 100 HIS A O 1
ATOM 797 N N . ILE A 1 101 ? -22.189 -1.763 12.714 1.00 85.06 101 ILE A N 1
ATOM 798 C CA . ILE A 1 101 ? -22.297 -2.226 11.325 1.00 85.06 101 ILE A CA 1
ATOM 799 C C . ILE A 1 101 ? -21.252 -3.310 11.083 1.00 85.06 101 ILE A C 1
ATOM 801 O O . ILE A 1 101 ? -20.052 -3.087 11.261 1.00 85.06 101 ILE A O 1
ATOM 805 N N . GLN A 1 102 ? -21.695 -4.473 10.609 1.00 84.88 102 GLN A N 1
ATOM 806 C CA . GLN A 1 102 ? -20.817 -5.600 10.308 1.00 84.88 102 GLN A CA 1
ATOM 807 C C . GLN A 1 102 ? -20.968 -6.040 8.854 1.00 84.88 102 GLN A C 1
ATOM 809 O O . GLN A 1 102 ? -22.073 -6.311 8.396 1.00 84.88 102 GLN A O 1
ATOM 814 N N . ALA A 1 103 ? -19.861 -6.163 8.120 1.00 85.12 103 ALA A N 1
ATOM 815 C CA . ALA A 1 103 ? -19.875 -6.793 6.802 1.00 85.12 103 ALA A CA 1
ATOM 816 C C . ALA A 1 103 ? -20.217 -8.289 6.927 1.00 85.12 103 ALA A C 1
ATOM 818 O O . ALA A 1 103 ? -19.614 -9.005 7.723 1.00 85.12 103 ALA A O 1
ATOM 819 N N . VAL A 1 104 ? -21.185 -8.756 6.134 1.00 86.81 104 VAL A N 1
ATOM 820 C CA . VAL A 1 104 ? -21.684 -10.146 6.153 1.00 86.81 104 VAL A CA 1
ATOM 821 C C . VAL A 1 104 ? -21.310 -10.898 4.879 1.00 86.81 104 VAL A C 1
ATOM 823 O O . VAL A 1 104 ? -21.099 -12.105 4.914 1.00 86.81 104 VAL A O 1
ATOM 826 N N . SER A 1 105 ? -21.257 -10.218 3.730 1.00 86.50 105 SER A N 1
ATOM 827 C CA . SER A 1 105 ? -21.003 -10.883 2.442 1.00 86.50 105 SER A CA 1
ATOM 828 C C . SER A 1 105 ? -19.522 -11.109 2.139 1.00 86.50 105 SER A C 1
ATOM 830 O O . SER A 1 105 ? -19.170 -12.141 1.586 1.00 86.50 105 SER A O 1
ATOM 832 N N . HIS A 1 106 ? -18.675 -10.127 2.448 1.00 82.81 106 HIS A N 1
ATOM 833 C CA . HIS A 1 106 ? -17.259 -10.109 2.095 1.00 82.81 106 HIS A CA 1
ATOM 834 C C . HIS A 1 106 ? -16.515 -9.556 3.307 1.00 82.81 106 HIS A C 1
ATOM 836 O O . HIS A 1 106 ? -16.634 -8.371 3.610 1.00 82.81 106 HIS A O 1
ATOM 842 N N . ILE A 1 107 ? -15.864 -10.445 4.055 1.00 74.69 107 ILE A N 1
ATOM 843 C CA . ILE A 1 107 ? -15.102 -10.087 5.262 1.00 74.69 107 ILE A CA 1
ATOM 844 C C . ILE A 1 107 ? -13.726 -9.541 4.858 1.00 74.69 107 ILE A C 1
ATOM 846 O O . ILE A 1 107 ? -13.171 -8.683 5.540 1.00 74.69 107 ILE A O 1
ATOM 850 N N . ASP A 1 108 ? -13.221 -9.997 3.710 1.00 76.06 108 ASP A N 1
ATOM 851 C CA . ASP A 1 108 ? -12.020 -9.462 3.090 1.00 76.06 108 ASP A CA 1
ATOM 852 C C . ASP A 1 108 ? -12.234 -8.043 2.563 1.00 76.06 108 ASP A C 1
ATOM 854 O O . ASP A 1 108 ? -13.295 -7.674 2.057 1.00 76.06 108 ASP A O 1
ATOM 858 N N . ASP A 1 109 ? -11.169 -7.257 2.644 1.00 76.00 109 ASP A N 1
ATOM 859 C CA . ASP A 1 109 ? -11.109 -5.874 2.183 1.00 76.00 109 ASP A CA 1
ATOM 860 C C . ASP A 1 109 ? -11.028 -5.742 0.654 1.00 76.00 109 ASP A C 1
ATOM 862 O O . ASP A 1 109 ? -11.293 -4.675 0.100 1.00 76.00 109 ASP A O 1
ATOM 866 N N . ILE A 1 110 ? -10.667 -6.830 -0.031 1.00 81.12 110 ILE A N 1
ATOM 867 C CA . ILE A 1 110 ? -10.579 -6.912 -1.485 1.00 81.12 110 ILE A CA 1
ATOM 868 C C . ILE A 1 110 ? -11.461 -8.044 -1.973 1.00 81.12 110 ILE A C 1
ATOM 870 O O . ILE A 1 110 ? -11.252 -9.214 -1.658 1.00 81.12 110 ILE A O 1
ATOM 874 N N . VAL A 1 111 ? -12.404 -7.678 -2.832 1.00 86.56 111 VAL A N 1
ATOM 875 C CA . VAL A 1 111 ? -13.266 -8.623 -3.530 1.00 86.56 111 VAL A CA 1
ATOM 876 C C . VAL A 1 111 ? -12.750 -8.789 -4.953 1.00 86.56 111 VAL A C 1
ATOM 878 O O . VAL A 1 111 ? -12.780 -7.850 -5.748 1.00 86.56 111 VAL A O 1
ATOM 881 N N . TYR A 1 112 ? -12.269 -9.988 -5.274 1.00 87.06 112 TYR A N 1
ATOM 882 C CA . TYR A 1 112 ? -11.956 -10.377 -6.647 1.00 87.06 112 TYR A CA 1
ATOM 883 C C . TYR A 1 112 ? -13.228 -10.886 -7.325 1.00 87.06 112 TYR A C 1
ATOM 885 O O . TYR A 1 112 ? -13.920 -11.744 -6.783 1.00 87.06 112 TYR A O 1
ATOM 893 N N . THR A 1 113 ? -13.541 -10.362 -8.506 1.00 89.88 113 THR A N 1
ATOM 894 C CA . THR A 1 113 ? -14.719 -10.759 -9.281 1.00 89.88 113 THR A CA 1
ATOM 895 C C . THR A 1 113 ? -14.432 -10.620 -10.774 1.00 89.88 113 THR A C 1
ATOM 897 O O . THR A 1 113 ? -13.696 -9.722 -11.184 1.00 89.88 113 THR A O 1
ATOM 900 N N . ASP A 1 114 ? -15.028 -11.485 -11.582 1.00 91.69 114 ASP A N 1
ATOM 901 C CA . ASP A 1 114 ? -15.149 -11.357 -13.038 1.00 91.69 114 ASP A CA 1
ATOM 902 C C . ASP A 1 114 ? -16.588 -10.996 -13.463 1.00 91.69 114 ASP A C 1
ATOM 904 O O . ASP A 1 114 ? -16.894 -10.885 -14.651 1.00 91.69 114 ASP A O 1
ATOM 908 N N . GLN A 1 115 ? -17.478 -10.797 -12.486 1.00 93.12 115 GLN A N 1
ATOM 909 C CA . GLN A 1 115 ? -18.886 -10.488 -12.693 1.00 93.12 115 GLN A CA 1
ATOM 910 C C . GLN A 1 115 ? -19.103 -8.984 -12.879 1.00 93.12 115 GLN A C 1
ATOM 912 O O . GLN A 1 115 ? -18.467 -8.158 -12.223 1.00 93.12 115 GLN A O 1
ATOM 917 N N . ALA A 1 116 ? -20.088 -8.622 -13.705 1.00 89.69 116 ALA A N 1
ATOM 918 C CA . ALA A 1 116 ? -20.487 -7.227 -13.918 1.00 89.69 116 ALA A CA 1
ATOM 919 C C . ALA A 1 116 ? -21.167 -6.586 -12.692 1.00 89.69 116 ALA A C 1
ATOM 921 O O . ALA A 1 116 ? -21.334 -5.368 -12.641 1.00 89.69 116 ALA A O 1
ATOM 922 N N . GLN A 1 117 ? -21.574 -7.395 -11.710 1.00 91.38 117 GLN A N 1
ATOM 923 C CA . GLN A 1 117 ? -22.225 -6.938 -10.492 1.00 91.38 117 GLN A CA 1
ATOM 924 C C . GLN A 1 117 ? -21.679 -7.689 -9.278 1.00 91.38 117 GLN A C 1
ATOM 926 O O . GLN A 1 117 ? -21.530 -8.909 -9.297 1.00 91.38 117 GLN A O 1
ATOM 931 N N . VAL A 1 118 ? -21.445 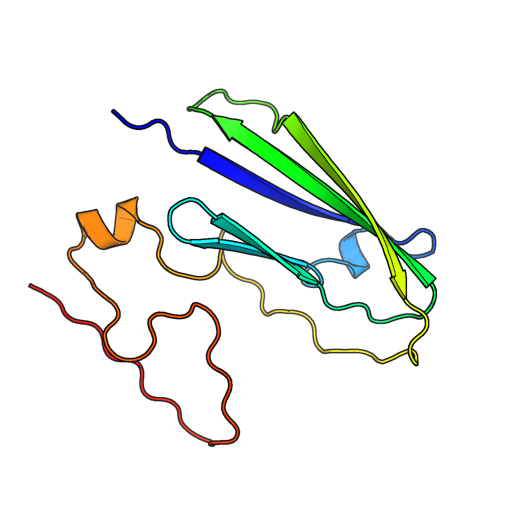-6.948 -8.196 1.00 93.88 118 VAL A N 1
ATOM 932 C CA . VAL A 1 118 ? -21.112 -7.486 -6.874 1.00 93.88 118 VAL A CA 1
ATOM 933 C C . VAL A 1 118 ? -22.093 -6.914 -5.864 1.00 93.88 118 VAL A C 1
ATOM 935 O O . VAL A 1 118 ? -22.380 -5.718 -5.879 1.00 93.88 118 VAL A O 1
ATOM 938 N N . VAL A 1 119 ? -22.616 -7.766 -4.983 1.00 93.44 119 VAL A N 1
ATOM 939 C CA . VAL A 1 119 ? -23.541 -7.360 -3.919 1.00 93.44 119 VAL A CA 1
ATOM 940 C C . VAL A 1 119 ? -22.811 -7.383 -2.584 1.00 93.44 119 VAL A C 1
ATOM 942 O O . VAL A 1 119 ? -22.307 -8.423 -2.163 1.00 93.44 119 VAL A O 1
ATOM 945 N N . PHE A 1 120 ? -22.807 -6.245 -1.897 1.00 91.81 120 PHE A N 1
ATOM 946 C CA . PHE A 1 120 ? -22.300 -6.122 -0.536 1.00 91.81 120 PHE A CA 1
ATOM 947 C C . PHE A 1 120 ? -23.467 -6.162 0.450 1.00 91.81 120 PHE A C 1
ATOM 949 O O . PHE A 1 120 ? -24.483 -5.501 0.244 1.00 91.81 120 PHE A O 1
ATOM 956 N N . ARG A 1 121 ? -23.334 -6.954 1.516 1.00 91.50 121 ARG A N 1
ATOM 957 C CA . ARG A 1 121 ? -24.314 -7.043 2.601 1.00 91.50 121 ARG A CA 1
ATOM 958 C C . ARG A 1 121 ? -23.663 -6.677 3.917 1.00 91.50 121 ARG A C 1
ATOM 960 O O . ARG A 1 121 ? -22.597 -7.201 4.244 1.00 91.50 121 ARG A O 1
ATOM 967 N N . PHE A 1 122 ? -24.364 -5.847 4.672 1.00 91.06 122 PHE A N 1
ATOM 968 C CA . PHE A 1 122 ? -23.989 -5.433 6.010 1.00 91.06 122 PHE A CA 1
ATOM 969 C C . PHE A 1 122 ? -25.151 -5.723 6.957 1.00 91.06 122 PHE A C 1
ATOM 971 O O . PHE A 1 122 ? -26.305 -5.486 6.604 1.00 91.06 122 PHE A O 1
ATOM 978 N N . ALA A 1 123 ? -24.843 -6.263 8.130 1.00 89.50 123 ALA A N 1
ATOM 979 C CA . ALA A 1 123 ? -25.765 -6.326 9.247 1.00 89.50 123 ALA A CA 1
ATOM 980 C C . ALA A 1 123 ? -25.730 -4.984 9.984 1.00 89.50 123 ALA A C 1
ATOM 982 O O . ALA A 1 123 ? -24.660 -4.395 10.160 1.00 89.50 123 ALA A O 1
ATOM 983 N N . THR A 1 124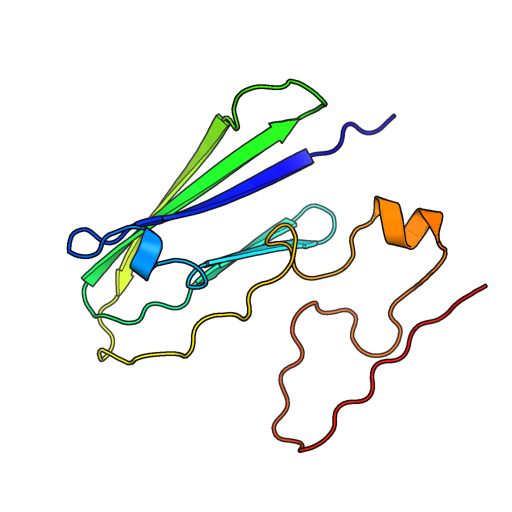 ? -26.905 -4.532 10.397 1.00 87.12 124 THR A N 1
ATOM 984 C CA . THR A 1 124 ? -27.133 -3.394 11.291 1.00 87.12 124 THR A CA 1
ATOM 985 C C . THR A 1 124 ? -27.853 -3.904 12.546 1.00 87.12 124 THR A C 1
ATOM 987 O O . THR A 1 124 ? -28.326 -5.046 12.517 1.00 87.12 124 THR A O 1
ATOM 990 N N . PRO A 1 125 ? -27.953 -3.102 13.622 1.00 77.94 125 PRO A N 1
ATOM 991 C CA . PRO A 1 125 ? -28.786 -3.427 14.782 1.00 77.94 125 PRO A CA 1
ATOM 992 C C . PRO A 1 125 ? -30.237 -3.748 14.423 1.00 77.94 125 PRO A C 1
ATOM 994 O O . PRO A 1 125 ? -30.734 -3.182 13.418 1.00 77.94 125 PRO A O 1
#

Secondary structure (DSSP, 8-state):
-PPPEEEEEEEEETTB-GGGGTTSEEEEEETTEEEEEE---SSEEEEEEEEEEESS--S--EEEEEEEEEE-SPP--PPPPPP-GGGEES--HHHHHHHT-EE-S--SS-----SS-----EE--

Sequence (125 aa):
MNEELSCGVQLKYNDKPNCELEGHALLRIDGTELIIRVRLADRGQYAIKLYAKEGENPGRLDNVCNYLIRHAGPAAVPPNFPTIHDDQLGKRFINCDHFHIQAVSHIDDIVYTDQAQVVFRFATP

pLDDT: mean 81.63, std 10.91, range [38.94, 95.56]